Protein AF-A0A346PT36-F1 (afdb_monomer_lite)

pLDDT: mean 78.7, std 15.74, range [41.5, 93.44]

Foldseek 3Di:
DDPPLQWDWDWDQQPPPRAIDTDTDHPPKDFPDKDQDDPVRPPLPPVPPPDQKDKDWDAGPVRTIMITIIGD

Organism: NCBI:txid2044521

Structure (mmCIF, N/CA/C/O backbone):
data_AF-A0A346PT36-F1
#
_entry.id   AF-A0A346PT36-F1
#
loop_
_atom_site.group_PDB
_atom_site.id
_atom_site.type_symbol
_atom_site.label_atom_id
_atom_site.label_alt_id
_atom_site.label_comp_id
_atom_site.label_asym_id
_atom_site.label_entity_id
_atom_site.label_seq_id
_atom_site.pdbx_PDB_ins_code
_atom_site.Cartn_x
_atom_site.Cartn_y
_atom_site.Cartn_z
_atom_site.occupancy
_atom_site.B_iso_or_equiv
_atom_site.auth_seq_id
_atom_site.auth_comp_id
_atom_site.auth_asym_id
_atom_site.auth_atom_id
_atom_site.pdbx_PDB_model_num
ATOM 1 N N . MET A 1 1 ? 9.783 13.004 -23.673 1.00 46.94 1 MET A N 1
ATOM 2 C CA . MET A 1 1 ? 8.678 13.204 -22.714 1.00 46.94 1 MET A CA 1
ATOM 3 C C . MET A 1 1 ? 8.002 11.862 -22.501 1.00 46.94 1 MET A C 1
ATOM 5 O O . MET A 1 1 ? 6.973 11.663 -23.107 1.00 46.94 1 MET A O 1
ATOM 9 N N . GLU A 1 2 ? 8.558 10.949 -21.703 1.00 41.50 2 GLU A N 1
ATOM 10 C CA . GLU A 1 2 ? 7.851 9.728 -21.266 1.00 41.50 2 GLU A CA 1
ATOM 11 C C . GLU A 1 2 ? 8.460 9.309 -19.920 1.00 41.50 2 GLU A C 1
ATOM 13 O O . GLU A 1 2 ? 9.448 8.586 -19.872 1.00 41.50 2 GLU A O 1
ATOM 18 N N . GLN A 1 3 ? 7.944 9.851 -18.812 1.00 45.53 3 GLN A N 1
ATOM 19 C CA . GLN A 1 3 ? 8.167 9.238 -17.501 1.00 45.53 3 GLN A CA 1
ATOM 20 C C . GLN A 1 3 ? 7.198 8.060 -17.445 1.00 45.53 3 GLN A C 1
ATOM 22 O O . GLN A 1 3 ? 6.030 8.240 -17.112 1.00 45.53 3 GLN A O 1
ATOM 27 N N . GLN A 1 4 ? 7.653 6.888 -17.891 1.00 45.97 4 GLN A N 1
ATOM 28 C CA . GLN A 1 4 ? 6.910 5.644 -17.735 1.00 45.97 4 GLN A CA 1
ATOM 29 C C . GLN A 1 4 ? 6.831 5.361 -16.235 1.00 45.97 4 GLN A C 1
ATOM 31 O O . GLN A 1 4 ? 7.762 4.837 -15.629 1.00 45.97 4 GLN A O 1
ATOM 36 N N . SER A 1 5 ? 5.741 5.791 -15.607 1.00 54.81 5 SER A N 1
ATOM 37 C CA . SER A 1 5 ? 5.330 5.268 -14.313 1.00 54.81 5 SE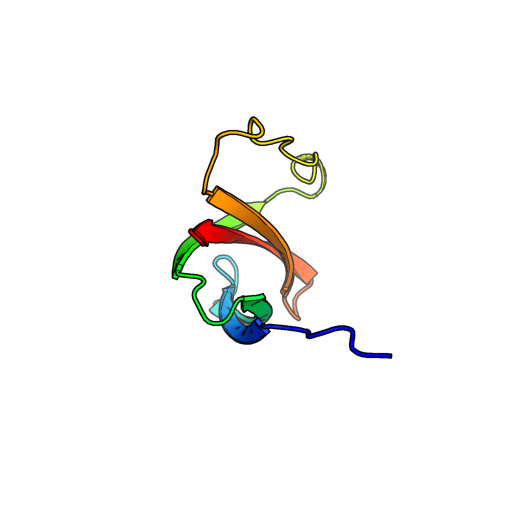R A CA 1
ATOM 38 C C . SER A 1 5 ? 4.914 3.814 -14.544 1.00 54.81 5 SER A C 1
ATOM 40 O O . SER A 1 5 ? 3.738 3.536 -14.741 1.00 54.81 5 SER A O 1
ATOM 42 N N . ASP A 1 6 ? 5.888 2.899 -14.599 1.00 62.59 6 ASP A N 1
ATOM 43 C CA . ASP A 1 6 ? 5.709 1.450 -14.816 1.00 62.59 6 ASP A CA 1
ATOM 44 C C . ASP A 1 6 ? 5.134 0.753 -13.562 1.00 62.59 6 ASP A C 1
ATOM 46 O O . ASP A 1 6 ? 5.541 -0.327 -13.140 1.00 62.59 6 ASP A O 1
ATOM 50 N N . GLY A 1 7 ? 4.205 1.429 -12.889 1.00 68.75 7 GLY A N 1
ATOM 51 C CA . GLY A 1 7 ? 3.654 1.024 -11.610 1.00 68.75 7 GLY A CA 1
ATOM 52 C C . GLY A 1 7 ? 2.157 1.263 -11.525 1.00 68.75 7 GLY A C 1
ATOM 53 O O . GLY A 1 7 ? 1.624 2.209 -12.105 1.00 68.75 7 GLY A O 1
ATOM 54 N N . GLY A 1 8 ? 1.490 0.383 -10.784 1.00 78.88 8 GLY A N 1
ATOM 55 C CA . GLY A 1 8 ? 0.059 0.415 -10.530 1.00 78.88 8 GLY A CA 1
ATOM 56 C C . GLY A 1 8 ? -0.261 0.716 -9.063 1.00 78.88 8 GLY A C 1
ATOM 57 O O . GLY A 1 8 ? 0.595 0.574 -8.183 1.00 78.88 8 GLY A O 1
ATOM 58 N N . PRO A 1 9 ? -1.502 1.140 -8.772 1.00 87.19 9 PRO A N 1
ATOM 59 C CA . PRO A 1 9 ? -1.970 1.273 -7.402 1.00 87.19 9 PRO A CA 1
ATOM 60 C C . PRO A 1 9 ? -2.101 -0.112 -6.755 1.00 87.19 9 PRO A C 1
ATOM 62 O O . PRO A 1 9 ? -2.939 -0.919 -7.152 1.00 87.19 9 PRO A O 1
ATOM 65 N N . THR A 1 10 ? -1.313 -0.358 -5.715 1.00 89.69 10 THR A N 1
ATOM 66 C CA . THR A 1 10 ? -1.412 -1.537 -4.854 1.00 89.69 10 THR A CA 1
ATOM 67 C C . THR A 1 10 ? -2.019 -1.125 -3.525 1.00 89.69 10 THR A C 1
ATOM 69 O O . THR A 1 10 ? -1.534 -0.211 -2.863 1.00 89.69 10 THR A O 1
ATOM 72 N N . THR A 1 11 ? -3.093 -1.801 -3.125 1.00 91.94 11 THR A N 1
ATOM 73 C CA . THR A 1 11 ? -3.746 -1.557 -1.835 1.00 91.94 11 THR A CA 1
ATOM 74 C C . THR A 1 11 ? -3.281 -2.600 -0.830 1.00 91.94 11 THR A C 1
ATOM 76 O O . THR A 1 11 ? -3.338 -3.795 -1.116 1.00 91.94 11 THR A O 1
ATOM 79 N N . VAL A 1 12 ? -2.830 -2.157 0.340 1.00 91.12 12 VAL A N 1
ATOM 80 C CA . VAL A 1 12 ? -2.469 -3.028 1.466 1.00 91.12 12 VAL A CA 1
ATOM 81 C C . VAL A 1 12 ? -3.229 -2.604 2.717 1.00 91.12 12 VAL A C 1
ATOM 83 O O . VAL A 1 12 ? -3.481 -1.419 2.928 1.00 91.12 12 VAL A O 1
ATOM 86 N N . ALA A 1 13 ? -3.566 -3.563 3.575 1.00 92.56 13 ALA A N 1
ATOM 87 C CA . ALA A 1 13 ? -4.190 -3.264 4.858 1.00 92.56 13 ALA A CA 1
ATOM 88 C C . ALA A 1 13 ? -3.145 -2.738 5.853 1.00 92.56 13 ALA A C 1
ATOM 90 O O . ALA A 1 13 ? -2.085 -3.338 6.045 1.00 92.56 13 ALA A O 1
ATOM 91 N N . CYS A 1 14 ? -3.460 -1.634 6.530 1.00 91.25 14 CYS A N 1
ATOM 92 C CA . CYS A 1 14 ? -2.650 -1.126 7.627 1.00 91.25 14 CYS A CA 1
ATOM 93 C C . CYS A 1 14 ? -2.610 -2.166 8.763 1.00 91.25 14 CYS A C 1
ATOM 95 O O . CYS A 1 14 ? -3.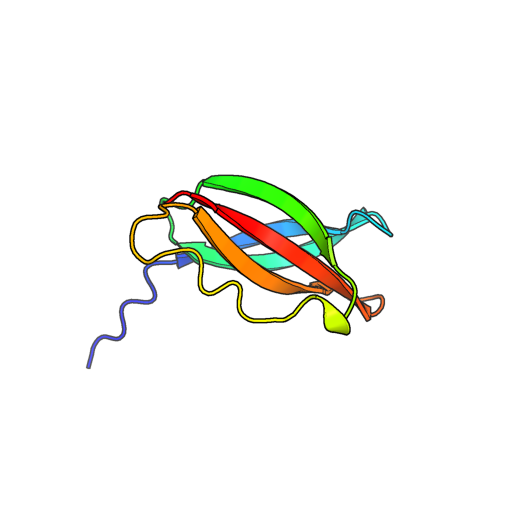662 -2.510 9.305 1.00 91.25 14 CYS A O 1
ATOM 97 N N . PRO A 1 15 ? -1.431 -2.628 9.206 1.00 90.56 15 PRO A N 1
ATOM 98 C CA . PRO A 1 15 ? -1.343 -3.643 10.254 1.00 90.56 15 PRO A CA 1
ATOM 99 C C . PRO A 1 15 ? -1.885 -3.166 11.613 1.00 90.56 15 PRO A C 1
ATOM 101 O O . PRO A 1 15 ? -2.326 -3.990 12.409 1.00 90.56 15 PRO A O 1
ATOM 104 N N . ALA A 1 16 ? -1.906 -1.853 11.876 1.00 90.44 16 ALA A N 1
ATOM 105 C CA . ALA A 1 16 ? -2.384 -1.296 13.143 1.00 90.44 16 ALA A CA 1
ATOM 106 C C . ALA A 1 16 ? -3.911 -1.162 13.232 1.00 90.44 16 ALA A C 1
ATOM 108 O O . ALA A 1 16 ? -4.491 -1.448 14.275 1.00 90.44 16 ALA A O 1
ATOM 109 N N . CYS A 1 17 ? -4.567 -0.714 12.158 1.00 93.12 17 CYS A N 1
ATOM 110 C CA . CYS A 1 17 ? -6.004 -0.408 12.175 1.00 93.12 17 CYS A CA 1
ATOM 111 C C . CYS A 1 17 ? -6.819 -1.091 11.072 1.00 93.12 17 CYS A C 1
ATOM 113 O O . CYS A 1 17 ? -8.013 -0.825 10.961 1.00 93.12 17 CYS A O 1
ATOM 115 N N . GLN A 1 18 ? -6.193 -1.952 10.264 1.00 93.44 18 GLN A N 1
ATOM 116 C CA . GLN A 1 18 ? -6.808 -2.701 9.159 1.00 93.44 18 GLN A CA 1
ATOM 117 C C . GLN A 1 18 ? -7.446 -1.824 8.070 1.00 93.44 18 GLN A C 1
ATOM 119 O O . GLN A 1 18 ? -8.209 -2.312 7.246 1.00 93.44 18 GLN A O 1
ATOM 124 N N . HIS A 1 19 ? -7.135 -0.526 8.051 1.00 93.19 19 HIS A N 1
ATOM 125 C CA . HIS A 1 19 ? -7.619 0.386 7.023 1.00 93.19 19 HIS A CA 1
ATOM 126 C C . HIS A 1 19 ? -6.794 0.251 5.744 1.00 93.19 19 HIS A C 1
ATOM 128 O O . HIS A 1 19 ? -5.576 0.079 5.819 1.00 93.19 19 HIS A O 1
ATOM 134 N N . ASP A 1 20 ? -7.440 0.387 4.593 1.00 93.12 20 ASP A N 1
ATOM 135 C CA . ASP A 1 20 ? -6.776 0.294 3.298 1.00 93.12 20 ASP A CA 1
ATOM 136 C C . ASP A 1 20 ? -5.808 1.464 3.071 1.00 93.12 20 ASP A C 1
ATOM 138 O O . ASP A 1 20 ? -6.127 2.632 3.317 1.00 93.12 20 ASP A O 1
ATOM 142 N N . VAL A 1 21 ? -4.605 1.140 2.601 1.00 92.00 21 VAL A N 1
ATOM 143 C CA . VAL A 1 21 ? -3.540 2.094 2.282 1.00 92.00 21 VAL A CA 1
ATOM 144 C C . VAL A 1 21 ? -3.091 1.874 0.847 1.00 92.00 21 VAL A C 1
ATOM 146 O O . VAL A 1 21 ? -2.755 0.757 0.454 1.00 92.00 21 VAL A O 1
ATOM 149 N N . LEU A 1 22 ? -3.072 2.954 0.069 1.00 91.69 22 LEU A N 1
ATOM 150 C CA . LEU A 1 22 ? -2.665 2.931 -1.330 1.00 91.69 22 LEU A CA 1
ATOM 151 C C . LEU A 1 22 ? -1.154 3.165 -1.455 1.00 91.69 22 LEU A C 1
ATOM 153 O O . LEU A 1 22 ? -0.630 4.159 -0.949 1.00 91.69 22 LEU A O 1
ATOM 157 N N . PHE A 1 23 ? -0.477 2.282 -2.180 1.00 89.69 23 PHE A N 1
ATOM 158 C CA . PHE A 1 23 ? 0.929 2.388 -2.557 1.00 89.69 23 PHE A CA 1
ATOM 159 C C . PHE A 1 23 ? 1.063 2.383 -4.080 1.00 89.69 23 PHE A C 1
ATOM 161 O O . PHE A 1 23 ? 0.366 1.642 -4.767 1.00 89.69 23 PHE A O 1
ATOM 168 N N . GLY A 1 24 ? 1.969 3.198 -4.618 1.00 88.50 24 GLY A N 1
ATOM 169 C CA . GLY A 1 24 ? 2.380 3.098 -6.018 1.00 88.50 24 GLY A CA 1
ATOM 170 C C . GLY A 1 24 ? 3.556 2.138 -6.125 1.00 88.50 24 GLY A C 1
ATOM 171 O O . GLY A 1 24 ? 4.668 2.519 -5.768 1.00 88.50 24 GLY A O 1
ATOM 172 N N . LEU A 1 25 ? 3.313 0.907 -6.574 1.00 87.44 25 LEU A N 1
ATOM 173 C CA . LEU A 1 25 ? 4.354 -0.110 -6.751 1.00 87.44 25 LEU A CA 1
ATOM 174 C C . LEU A 1 25 ? 4.521 -0.450 -8.237 1.00 87.44 25 LEU A C 1
ATOM 176 O O . LEU A 1 25 ? 3.544 -0.343 -8.979 1.00 87.44 25 LEU A O 1
ATOM 180 N N . PRO A 1 26 ? 5.711 -0.893 -8.683 1.00 85.69 26 PRO A N 1
ATOM 181 C CA . PRO A 1 26 ? 5.888 -1.456 -10.021 1.00 85.69 26 PRO A CA 1
ATOM 182 C C . PRO A 1 26 ? 4.876 -2.570 -10.326 1.00 85.69 26 PRO A C 1
ATOM 184 O O . PRO A 1 26 ? 4.472 -3.303 -9.426 1.00 85.69 26 PRO A O 1
ATOM 187 N N . HIS A 1 27 ? 4.482 -2.750 -11.587 1.00 82.19 27 HIS A N 1
ATOM 188 C CA . HIS A 1 27 ? 3.520 -3.806 -11.949 1.00 82.19 27 HIS A CA 1
ATOM 189 C C . HIS A 1 27 ? 4.027 -5.228 -11.665 1.00 82.19 27 HIS A C 1
ATOM 191 O O . HIS A 1 27 ? 3.228 -6.118 -11.379 1.00 82.19 27 HIS A O 1
ATOM 197 N N . SER A 1 28 ? 5.341 -5.441 -11.744 1.00 84.25 28 SER A N 1
ATOM 198 C CA . SER A 1 28 ? 5.996 -6.705 -11.393 1.00 84.25 28 SER A CA 1
ATOM 199 C C . SER A 1 28 ? 6.257 -6.859 -9.895 1.00 84.25 28 SER A C 1
ATOM 201 O O . SER A 1 28 ? 6.741 -7.910 -9.481 1.00 84.25 28 SER A O 1
ATOM 203 N N . ALA A 1 29 ? 5.958 -5.838 -9.086 1.00 86.94 29 ALA A N 1
ATOM 204 C CA . ALA A 1 29 ? 6.291 -5.853 -7.675 1.00 86.94 29 ALA A CA 1
ATOM 205 C C . ALA A 1 29 ? 5.470 -6.897 -6.916 1.00 86.94 29 ALA A C 1
ATOM 207 O O . ALA A 1 29 ? 4.237 -6.917 -6.974 1.00 86.94 29 ALA A O 1
ATOM 208 N N . VAL A 1 30 ? 6.156 -7.718 -6.129 1.00 88.69 30 VAL A N 1
ATOM 209 C CA . VAL A 1 30 ? 5.531 -8.667 -5.208 1.00 88.69 30 VAL A CA 1
ATOM 210 C C . VAL A 1 30 ? 5.694 -8.135 -3.796 1.00 88.69 30 VAL A C 1
ATOM 212 O O . VAL A 1 30 ? 6.811 -8.017 -3.303 1.00 88.69 30 VAL A O 1
ATOM 215 N N . VAL A 1 31 ? 4.582 -7.816 -3.128 1.00 89.69 31 VAL A N 1
ATOM 216 C CA . VAL A 1 31 ? 4.606 -7.414 -1.716 1.00 89.69 31 VAL A CA 1
ATOM 217 C C . VAL A 1 31 ? 5.063 -8.599 -0.868 1.00 89.69 31 VAL A C 1
ATOM 219 O O . VAL A 1 31 ? 4.396 -9.630 -0.814 1.00 89.69 31 VAL A O 1
ATOM 222 N N . VAL A 1 32 ? 6.201 -8.436 -0.200 1.00 90.56 32 VAL A N 1
ATOM 223 C CA . VAL A 1 32 ? 6.826 -9.449 0.657 1.00 90.56 32 VAL A CA 1
ATOM 224 C C . VAL A 1 32 ? 6.359 -9.285 2.097 1.00 90.56 32 VAL A C 1
ATOM 226 O O . VAL A 1 32 ? 6.029 -10.265 2.764 1.00 90.56 32 VAL A O 1
ATOM 229 N N . SER A 1 33 ? 6.319 -8.047 2.589 1.00 89.25 33 SER A N 1
ATOM 230 C CA . SER A 1 33 ? 5.893 -7.752 3.954 1.00 89.25 33 SER A CA 1
ATOM 231 C C . SER A 1 33 ? 5.295 -6.354 4.075 1.00 89.25 33 SER A C 1
ATOM 233 O O . SER A 1 33 ? 5.625 -5.440 3.319 1.00 89.25 33 SER A O 1
ATOM 235 N N . VAL A 1 34 ? 4.388 -6.202 5.041 1.00 90.25 34 VAL A N 1
ATOM 236 C CA . VAL A 1 34 ? 3.771 -4.923 5.404 1.00 90.25 34 VAL A CA 1
ATOM 237 C C . VAL A 1 34 ? 3.944 -4.741 6.904 1.00 90.25 34 VAL A C 1
ATOM 239 O O . VAL A 1 34 ? 3.498 -5.582 7.687 1.00 90.25 34 VAL A O 1
ATOM 242 N N . THR A 1 35 ? 4.608 -3.668 7.315 1.00 88.00 35 THR A N 1
ATOM 243 C CA . THR A 1 35 ? 4.941 -3.409 8.720 1.00 88.00 35 THR A CA 1
ATOM 244 C C . THR A 1 35 ? 4.515 -2.005 9.132 1.00 88.00 35 THR A C 1
ATOM 246 O O . THR A 1 35 ? 4.409 -1.096 8.312 1.00 88.00 35 THR A O 1
ATOM 249 N N . ASN A 1 36 ? 4.222 -1.828 10.421 1.00 86.38 36 ASN A N 1
ATOM 250 C CA . ASN A 1 36 ? 4.038 -0.502 11.002 1.00 86.38 36 ASN A CA 1
ATOM 251 C C . ASN A 1 36 ? 5.408 -0.057 11.516 1.00 86.38 36 ASN A C 1
ATOM 253 O O . ASN A 1 36 ? 5.903 -0.631 12.487 1.00 86.38 36 ASN A O 1
ATOM 257 N N . VAL A 1 37 ? 6.042 0.902 10.850 1.00 77.88 37 VAL A N 1
ATOM 258 C CA . VAL A 1 37 ? 7.385 1.368 11.225 1.00 77.88 37 VAL A CA 1
ATOM 259 C C . VAL A 1 37 ? 7.281 2.638 12.048 1.00 77.88 37 VAL A C 1
ATOM 261 O O . VAL A 1 37 ? 6.480 3.511 11.745 1.00 77.88 37 VAL A O 1
ATOM 264 N N . SER A 1 38 ? 8.085 2.780 13.095 1.00 66.81 38 SER A N 1
ATOM 265 C CA . SER A 1 38 ? 8.153 4.054 13.818 1.00 66.81 38 SER A CA 1
ATOM 266 C C . SER A 1 38 ? 8.694 5.147 12.889 1.00 66.81 38 SER A C 1
ATOM 268 O O . SER A 1 38 ? 9.515 4.868 12.023 1.00 66.81 38 SER A O 1
ATOM 270 N N . ALA A 1 39 ? 8.285 6.406 13.073 1.00 62.38 39 ALA A N 1
ATOM 271 C CA . ALA A 1 39 ? 8.770 7.513 12.237 1.00 62.38 39 ALA A CA 1
ATOM 272 C C . ALA A 1 39 ? 10.311 7.677 12.258 1.00 62.38 39 ALA A C 1
ATOM 274 O O . ALA A 1 39 ? 10.868 8.200 11.301 1.00 62.38 39 ALA A O 1
ATOM 275 N N . ASP A 1 40 ? 10.991 7.197 13.309 1.00 59.06 40 ASP A N 1
ATOM 276 C CA . ASP A 1 40 ? 12.465 7.180 13.424 1.00 59.06 40 ASP A CA 1
ATOM 277 C C . ASP A 1 40 ? 13.139 6.077 12.583 1.00 59.06 40 ASP A C 1
ATOM 279 O O . ASP A 1 40 ? 14.320 6.167 12.254 1.00 59.06 40 ASP A O 1
ATOM 283 N N . ASP A 1 41 ? 12.370 5.049 12.214 1.00 62.12 41 ASP A N 1
ATOM 284 C CA . ASP A 1 41 ? 12.805 3.895 11.420 1.00 62.12 41 ASP A CA 1
ATOM 285 C C . ASP A 1 41 ? 12.661 4.160 9.909 1.00 62.12 41 ASP A C 1
ATOM 287 O O . ASP A 1 41 ? 13.082 3.354 9.091 1.00 62.12 41 ASP A O 1
ATOM 291 N N . GLN A 1 42 ? 12.151 5.342 9.521 1.00 60.44 42 GLN A N 1
ATOM 292 C CA . GLN A 1 42 ? 12.196 5.867 8.144 1.00 60.44 42 GLN A CA 1
ATOM 293 C C . GLN A 1 42 ? 13.612 6.276 7.718 1.00 60.44 42 GLN A C 1
ATOM 295 O O . GLN A 1 42 ? 13.787 7.155 6.871 1.00 60.44 42 GLN A O 1
ATOM 300 N N . ARG A 1 43 ? 14.649 5.687 8.317 1.00 56.88 43 ARG A N 1
ATOM 301 C CA . ARG A 1 43 ? 15.974 5.777 7.724 1.00 56.88 43 ARG A CA 1
ATOM 302 C C . ARG A 1 43 ? 15.847 5.044 6.413 1.00 56.88 43 ARG A C 1
ATOM 304 O O . ARG A 1 43 ? 15.358 3.919 6.384 1.00 56.88 43 ARG A O 1
ATOM 311 N N . GLU A 1 44 ? 16.202 5.735 5.341 1.00 55.84 44 GLU A N 1
ATOM 312 C CA . GLU A 1 44 ? 16.422 5.127 4.046 1.00 55.84 44 GLU A CA 1
ATOM 313 C C . GLU A 1 44 ? 17.369 3.964 4.312 1.00 55.84 44 GLU A C 1
ATOM 315 O O . GLU A 1 44 ? 18.564 4.156 4.527 1.00 55.84 44 GLU A O 1
ATOM 320 N N . ASP A 1 45 ? 16.800 2.766 4.455 1.00 51.31 45 ASP A N 1
ATOM 321 C CA . ASP A 1 45 ? 17.551 1.539 4.408 1.00 51.31 45 ASP A CA 1
ATOM 322 C C . ASP A 1 45 ? 18.113 1.591 2.998 1.00 51.31 45 ASP A C 1
ATOM 324 O O . ASP A 1 45 ? 17.433 1.283 2.012 1.00 51.31 45 ASP A O 1
ATOM 328 N N . GLU A 1 46 ? 19.335 2.117 2.901 1.00 51.09 46 GLU A N 1
ATOM 329 C CA . GLU A 1 46 ? 20.258 1.908 1.805 1.00 51.09 46 GLU A CA 1
ATOM 330 C C . GLU A 1 46 ? 20.561 0.411 1.813 1.00 51.09 46 GLU A C 1
ATOM 332 O O . GLU A 1 46 ? 21.683 -0.018 2.072 1.00 51.09 46 GLU A O 1
ATOM 337 N N . SER A 1 47 ? 19.504 -0.385 1.609 1.00 50.78 47 SER A N 1
ATOM 338 C CA . SER A 1 47 ? 19.515 -1.774 1.239 1.00 50.78 47 SER A CA 1
ATOM 339 C C . SER A 1 47 ? 20.539 -1.816 0.137 1.00 50.78 47 SER A C 1
ATOM 341 O O . SER A 1 47 ? 20.318 -1.282 -0.955 1.00 50.78 47 SER A O 1
ATOM 343 N N . ASP A 1 48 ? 21.696 -2.330 0.545 1.00 50.75 48 ASP A N 1
ATOM 344 C CA . ASP A 1 48 ? 22.836 -2.753 -0.234 1.00 50.75 48 ASP A CA 1
ATOM 345 C C . ASP A 1 48 ? 22.436 -2.846 -1.703 1.00 50.75 48 ASP A C 1
ATOM 347 O O . ASP A 1 48 ? 21.468 -3.532 -2.016 1.00 50.75 48 ASP A O 1
ATOM 351 N N . ALA A 1 49 ? 23.104 -2.128 -2.607 1.00 53.34 49 ALA A N 1
ATOM 352 C CA . ALA A 1 49 ? 22.676 -1.997 -4.006 1.00 53.34 49 ALA A CA 1
ATOM 353 C C . ALA A 1 49 ? 22.490 -3.345 -4.763 1.00 53.34 49 ALA A C 1
ATOM 355 O O . ALA A 1 49 ? 22.073 -3.344 -5.920 1.00 53.34 49 ALA A O 1
ATOM 356 N N . SER A 1 50 ? 22.786 -4.479 -4.115 1.00 56.00 50 SER A N 1
ATOM 357 C CA . SER A 1 50 ? 22.529 -5.864 -4.519 1.00 56.00 50 SER A CA 1
ATOM 358 C C . SER A 1 50 ? 21.186 -6.464 -4.039 1.00 56.00 50 SER A C 1
ATOM 360 O O . SER A 1 50 ? 20.811 -7.551 -4.484 1.00 56.00 50 SER A O 1
ATOM 362 N N . SER A 1 51 ? 20.441 -5.807 -3.147 1.00 65.31 51 SER A N 1
ATOM 363 C CA . SER A 1 51 ? 19.148 -6.282 -2.645 1.00 65.31 51 SER A CA 1
ATOM 364 C C . SER A 1 51 ? 18.035 -6.011 -3.655 1.00 65.31 51 SER A C 1
ATOM 366 O O . SER A 1 51 ? 17.737 -4.872 -4.009 1.00 65.31 51 SER A O 1
ATOM 368 N N . ARG A 1 52 ? 17.375 -7.090 -4.092 1.00 76.31 52 ARG A N 1
ATOM 369 C CA . ARG A 1 52 ? 16.146 -7.030 -4.903 1.00 76.31 52 ARG A CA 1
ATOM 370 C C . ARG A 1 52 ? 14.928 -6.548 -4.110 1.00 76.31 52 ARG A C 1
ATOM 372 O O . ARG A 1 52 ? 13.916 -6.198 -4.695 1.00 76.31 52 ARG A O 1
ATOM 379 N N . TYR A 1 53 ? 15.046 -6.453 -2.790 1.00 82.81 53 TYR A N 1
ATOM 380 C CA . TYR A 1 53 ? 13.995 -5.933 -1.928 1.00 82.81 53 TYR A CA 1
ATOM 381 C C . TYR A 1 53 ? 14.069 -4.411 -1.824 1.00 82.81 53 TYR A C 1
ATOM 383 O O . TYR A 1 53 ? 15.130 -3.835 -1.580 1.00 82.81 53 TYR A O 1
ATOM 391 N N . ARG A 1 54 ? 12.923 -3.755 -1.988 1.00 83.88 54 ARG A N 1
ATOM 392 C CA . ARG A 1 54 ? 12.753 -2.309 -1.848 1.00 83.88 54 ARG A CA 1
ATOM 393 C C . ARG A 1 54 ? 11.685 -2.013 -0.808 1.00 83.88 54 ARG A C 1
ATOM 395 O O . ARG A 1 54 ? 10.681 -2.715 -0.718 1.00 83.88 54 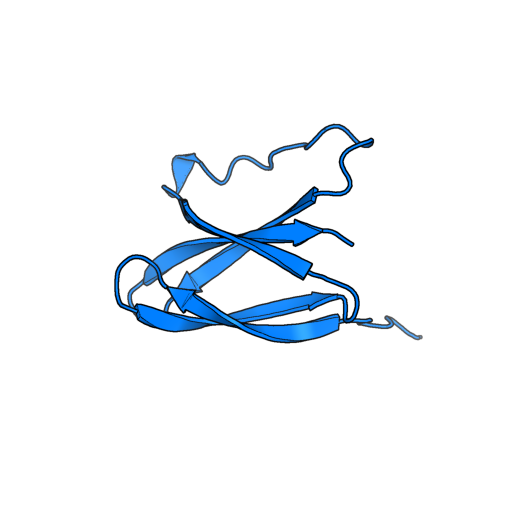ARG A O 1
ATOM 402 N N . HIS A 1 55 ? 11.890 -0.938 -0.055 1.00 85.00 55 HIS A N 1
ATOM 403 C CA . HIS A 1 55 ? 10.919 -0.431 0.907 1.00 85.00 55 HIS A CA 1
ATOM 404 C C . HIS A 1 55 ? 10.272 0.847 0.380 1.00 85.00 55 HIS A C 1
ATOM 406 O O . HIS A 1 55 ? 10.946 1.727 -0.155 1.00 85.00 55 HIS A O 1
ATOM 412 N N . VAL A 1 56 ? 8.958 0.952 0.542 1.00 86.38 56 VAL A N 1
ATOM 413 C CA . VAL A 1 56 ? 8.209 2.191 0.337 1.00 86.38 56 VAL A CA 1
ATOM 414 C C . VAL A 1 56 ? 7.347 2.463 1.558 1.00 86.38 56 VAL A C 1
ATOM 416 O O . VAL A 1 56 ? 6.819 1.549 2.190 1.00 86.38 56 VAL A O 1
ATOM 419 N N . TRP A 1 57 ? 7.197 3.738 1.885 1.00 87.94 57 TRP A N 1
ATOM 420 C CA . TRP A 1 57 ? 6.519 4.195 3.088 1.00 87.94 57 TRP A CA 1
ATOM 421 C C . TRP A 1 57 ? 5.312 5.033 2.700 1.00 87.94 57 TRP A C 1
ATOM 423 O O . TRP A 1 57 ? 5.364 5.830 1.764 1.00 87.94 57 TRP A O 1
ATOM 433 N N . SER A 1 58 ? 4.227 4.871 3.441 1.00 89.00 58 SER A N 1
ATOM 434 C CA . SER A 1 58 ? 3.050 5.720 3.340 1.00 89.00 58 SER A CA 1
ATO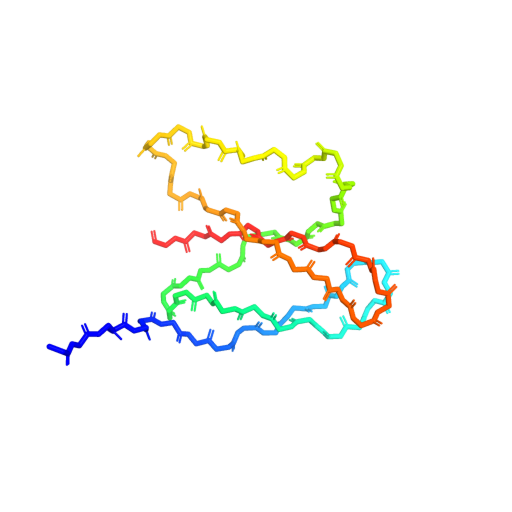M 435 C C . SER A 1 58 ? 2.387 5.834 4.706 1.00 89.00 58 SER A C 1
ATOM 437 O O . SER A 1 58 ? 2.758 5.154 5.664 1.00 89.00 58 SER A O 1
ATOM 439 N N . ARG A 1 59 ? 1.401 6.716 4.818 1.00 89.62 59 ARG A N 1
ATOM 440 C CA . ARG A 1 59 ? 0.580 6.829 6.021 1.00 89.62 59 ARG A CA 1
ATOM 441 C C . ARG A 1 59 ? -0.816 6.333 5.719 1.00 89.62 59 ARG A C 1
ATOM 443 O O . ARG A 1 59 ? -1.406 6.697 4.703 1.00 89.62 59 ARG A O 1
ATOM 450 N N . CYS A 1 60 ? -1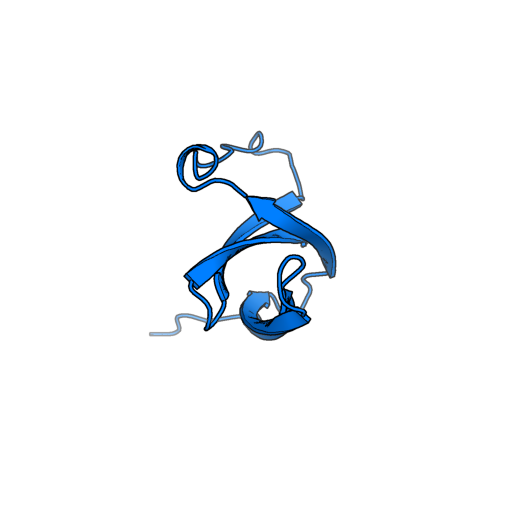.353 5.510 6.611 1.00 91.06 60 CYS A N 1
ATOM 451 C CA . CYS A 1 60 ? -2.765 5.172 6.533 1.00 91.06 60 CYS A CA 1
ATOM 452 C C . CYS A 1 60 ? -3.631 6.408 6.864 1.00 91.06 60 CYS A C 1
ATOM 454 O O . CYS A 1 60 ? -3.143 7.350 7.493 1.00 91.06 60 CYS A O 1
ATOM 456 N N . PRO A 1 61 ? -4.937 6.397 6.544 1.00 91.69 61 PRO A N 1
ATOM 457 C CA . PRO A 1 61 ? -5.850 7.502 6.871 1.00 91.69 61 PRO A CA 1
ATOM 458 C C . PRO A 1 61 ? -5.994 7.819 8.368 1.00 91.69 61 PRO A C 1
ATOM 460 O O . PRO A 1 61 ? -6.467 8.892 8.722 1.00 91.69 61 PRO A O 1
ATOM 463 N N . ASN A 1 62 ? -5.570 6.902 9.244 1.00 91.19 62 ASN A N 1
ATOM 464 C CA . ASN A 1 62 ? -5.515 7.097 10.697 1.00 91.19 62 ASN A CA 1
ATOM 465 C C . ASN A 1 62 ? -4.124 7.556 11.186 1.00 91.19 62 ASN A C 1
ATOM 467 O O . ASN A 1 62 ? -3.812 7.409 12.361 1.00 91.19 62 ASN A O 1
ATOM 471 N N . ASP A 1 63 ? -3.273 8.057 10.287 1.00 89.38 63 ASP A N 1
ATOM 472 C CA . ASP A 1 63 ? -1.913 8.553 10.555 1.00 89.38 63 ASP A CA 1
ATOM 473 C C . ASP A 1 63 ? -0.910 7.504 11.080 1.00 89.38 63 ASP A C 1
ATOM 475 O O . ASP A 1 63 ? 0.177 7.841 11.543 1.00 89.38 63 ASP A O 1
ATOM 479 N N . HIS A 1 64 ? -1.212 6.206 10.955 1.00 89.69 64 HIS A N 1
ATOM 480 C CA . HIS A 1 64 ? -0.212 5.167 11.211 1.00 89.69 64 HIS A CA 1
ATOM 481 C C . HIS A 1 64 ? 0.813 5.088 10.064 1.00 89.69 64 HIS A C 1
ATOM 483 O O . HIS A 1 64 ? 0.406 4.953 8.903 1.00 89.69 64 HIS A O 1
ATOM 489 N N . PRO A 1 65 ? 2.120 5.135 10.367 1.00 89.75 65 PRO A N 1
ATOM 490 C CA . PRO A 1 65 ? 3.192 4.919 9.397 1.00 89.75 65 PRO A CA 1
ATOM 491 C C . PRO A 1 65 ? 3.274 3.449 8.960 1.00 89.75 65 PRO A C 1
ATOM 493 O O . PRO A 1 65 ? 3.604 2.569 9.752 1.00 89.75 65 PRO A O 1
ATOM 496 N N . VAL A 1 66 ? 3.009 3.191 7.681 1.00 90.38 66 VAL A N 1
ATOM 497 C CA . VAL A 1 66 ? 3.025 1.854 7.076 1.00 90.38 66 VAL A CA 1
ATOM 498 C C . VAL A 1 66 ? 4.179 1.754 6.085 1.00 90.38 66 VAL A C 1
ATOM 500 O O . VAL A 1 66 ? 4.313 2.590 5.191 1.00 90.38 66 VAL A O 1
ATOM 503 N N . ALA A 1 67 ? 4.988 0.712 6.225 1.00 90.25 67 ALA A N 1
ATOM 504 C CA . ALA A 1 67 ? 6.022 0.335 5.276 1.00 90.25 67 ALA A CA 1
ATOM 505 C C . ALA A 1 67 ? 5.587 -0.904 4.495 1.00 90.25 67 ALA A C 1
ATOM 507 O O . ALA A 1 67 ? 5.039 -1.850 5.066 1.00 90.25 67 ALA A O 1
ATOM 508 N N . VAL A 1 68 ? 5.866 -0.906 3.198 1.00 89.81 68 VAL A N 1
ATOM 509 C CA . VAL A 1 68 ? 5.722 -2.067 2.324 1.00 89.81 68 VAL A CA 1
ATOM 510 C C . VAL A 1 68 ? 7.099 -2.436 1.803 1.00 89.81 68 VAL A C 1
ATOM 512 O O . VAL A 1 68 ? 7.757 -1.627 1.151 1.00 89.81 68 VAL A O 1
ATOM 515 N N . CYS A 1 69 ? 7.517 -3.666 2.083 1.00 89.25 69 CYS A N 1
ATOM 516 C CA . CYS A 1 69 ? 8.645 -4.301 1.424 1.00 89.25 69 CYS A CA 1
ATOM 517 C C . CYS A 1 69 ? 8.130 -5.048 0.194 1.00 89.25 69 CYS A C 1
ATOM 519 O O . CYS A 1 69 ? 7.196 -5.850 0.306 1.00 89.25 69 CYS A O 1
ATOM 521 N N . TY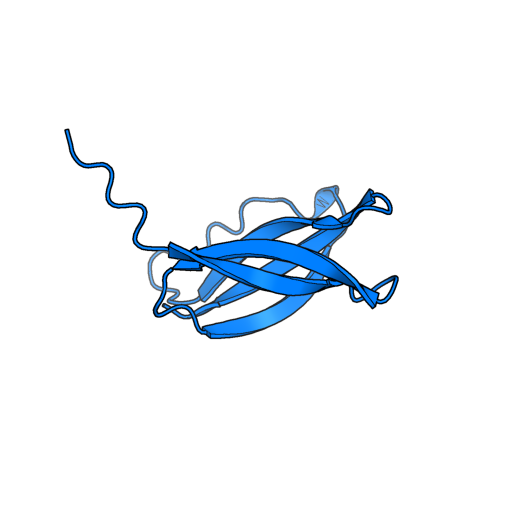R A 1 70 ? 8.733 -4.808 -0.964 1.00 88.44 70 TYR A N 1
ATOM 522 C CA . TYR A 1 70 ? 8.420 -5.521 -2.195 1.00 88.44 70 TYR A CA 1
ATOM 523 C C . TYR A 1 70 ? 9.685 -5.993 -2.915 1.00 88.44 70 TYR A C 1
ATOM 525 O O . TYR A 1 70 ? 10.746 -5.386 -2.790 1.00 88.44 70 TYR A O 1
ATOM 533 N N . ASP A 1 71 ? 9.555 -7.086 -3.659 1.00 87.38 71 ASP A N 1
ATOM 534 C CA . ASP A 1 71 ? 10.558 -7.612 -4.594 1.00 87.38 71 ASP A CA 1
ATOM 535 C C . ASP A 1 71 ? 10.186 -7.193 -6.027 1.00 87.38 71 ASP A C 1
ATOM 537 O O . ASP A 1 71 ? 8.991 -7.110 -6.329 1.00 87.38 71 ASP A O 1
ATOM 541 N N . TRP A 1 72 ? 11.176 -6.901 -6.882 1.00 73.31 72 TRP A N 1
ATOM 542 C CA . TRP A 1 72 ? 10.997 -6.486 -8.288 1.00 73.31 72 TRP A CA 1
ATOM 543 C C . TRP A 1 72 ? 11.970 -7.192 -9.239 1.00 73.31 72 TRP A C 1
ATOM 545 O O . TRP A 1 72 ? 13.131 -7.461 -8.842 1.00 73.31 72 TRP A O 1
#

Radius of gyration: 12.7 Å; chains: 1; bounding box: 30×23×36 Å

Secondary structure (DSSP, 8-state):
------EEEEEEE-TTT--EEEEEEETT-EEEEEEE--GGG-S-----TT--EEEEEEE-TT--EEEEEEE-

InterPro domains:
  IPR053463 Brz Transcriptional Regulator [PF23454] (8-71)

Sequence (72 aa):
MEQQSDGGPTTVACPACQHDVLFGLPHSAVVVSVTNVSADDQREDESDASSRYRHVWSRCPNDHPVAVCYDW